Protein AF-A0A2I4E002-F1 (afdb_monomer)

Sequence (145 aa):
MFLMIEFDVILGMDWLASYHASIDSHSRQFAGLKVRLHPPIISAVQVGKLLHDGCQGFLACVVEAPKEELKLEQIPVVSDYQEIFLEDLSGLPPEREVEFAIELVPSTAPILKAPYRMAPSKLVELKEQLQDLLDKDFIRPSVSP

Foldseek 3Di:
DDDDDDDDDDDDPVRCVVQVWDADPVVRAIVNDRDDPDDDDDDPVVVVVCVVVVDDDDDDDDDDDPDDPDDLCNVVVCVVCVVVVDPDDQADDPDDPDDDDDDDDPPDDDDDDDDDDDDPVVVVVVVVVVVVCVVRVVDDDDDDD

Secondary structure (DSSP, 8-state):
---------PPPHHHHHHTT-EEETTTTEEETS---SSPPP--HHHHHHHHHTT---------PPP-----GGGSHHHHHTTTTS-SS--SSPPPPSS----PPPTTPPPPP-PPPP--HHHHHHHHHHHHHHHHTTS-------

Solvent-accessible surface area (backbone atoms only — not comparable to full-atom values): 10180 Å² total; per-residue (Å²): 136,83,85,78,80,87,77,92,82,87,79,56,69,69,60,33,56,78,68,66,42,40,79,39,79,89,78,74,41,44,52,85,45,89,74,50,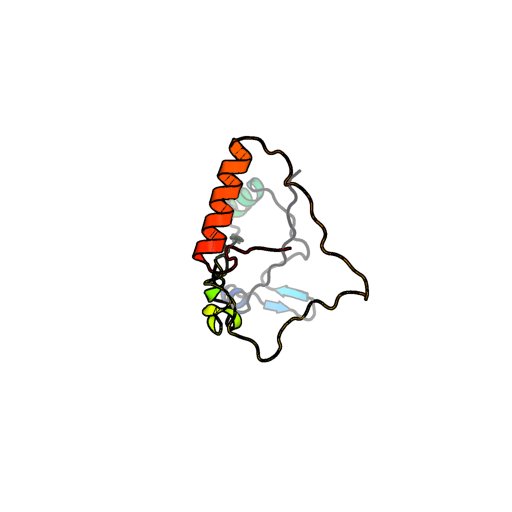98,70,68,80,89,72,54,74,71,56,50,54,50,43,45,73,73,68,48,88,84,85,88,86,81,89,74,86,72,84,79,74,77,79,53,67,71,76,38,69,74,45,54,77,40,50,88,77,70,49,98,64,82,91,44,68,76,77,92,60,99,69,81,90,76,85,87,72,64,88,90,72,72,77,82,86,75,83,82,80,90,70,57,73,69,57,53,53,54,52,48,54,53,52,46,54,36,43,77,33,62,72,49,74,94,79,90,81,118

pLDDT: mean 80.15, std 13.7, range [37.88, 97.81]

InterPro domains:
  IPR032567 RTL1-related [PTHR15503] (3-145)
  IPR043502 DNA/RNA polymerase superfamily [SSF56672] (77-145)

Organism: Juglans regia (NCBI:txid51240)

Mean predicted aligned error: 16.77 Å

Radius of gyration: 35.79 Å; Cα contacts (8 Å, |Δi|>4): 46; chains: 1; bounding box: 78×49×88 Å

Nearest PDB structures (foldseek):
  8ia0-assembly1_CC  TM=1.771E-01  e=5.995E+00  Thermochaetoides thermophila DSM 1495
  7r7a-assembly1_7  TM=1.783E-01  e=7.858E+00  Saccharomyces cerevisiae BY4741

Structure (mmCIF, N/CA/C/O backbone):
data_AF-A0A2I4E002-F1
#
_entry.id   AF-A0A2I4E002-F1
#
loop_
_atom_site.group_PDB
_atom_site.id
_atom_site.type_symbol
_atom_site.label_atom_id
_atom_site.label_alt_id
_atom_site.label_comp_id
_atom_site.label_asym_id
_atom_site.label_entity_id
_atom_site.label_seq_id
_atom_site.pdbx_PDB_ins_code
_atom_site.Cartn_x
_atom_site.Cartn_y
_atom_site.Cartn_z
_atom_site.occupancy
_atom_site.B_iso_or_equiv
_atom_site.auth_seq_id
_atom_site.auth_comp_id
_atom_site.auth_asym_id
_atom_site.auth_atom_id
_atom_site.pdbx_PDB_model_num
ATOM 1 N N . MET A 1 1 ? -19.223 30.759 25.434 1.00 37.88 1 MET A N 1
ATOM 2 C CA . MET A 1 1 ? -20.526 30.150 25.102 1.00 37.88 1 MET A CA 1
ATOM 3 C C . MET A 1 1 ? -20.277 28.658 24.972 1.00 37.88 1 MET A C 1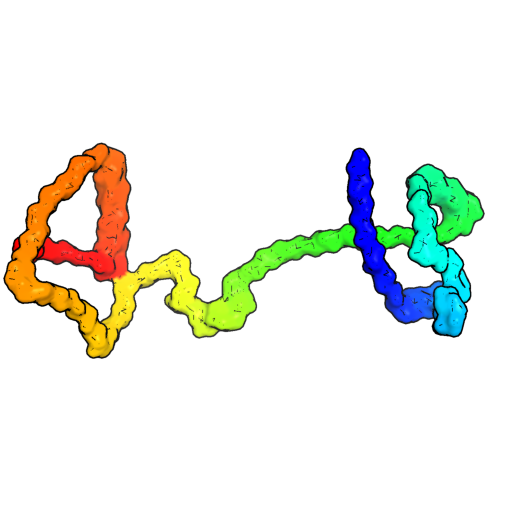
ATOM 5 O O . MET A 1 1 ? -19.635 28.260 24.013 1.00 37.88 1 MET A O 1
ATOM 9 N N . PHE A 1 2 ? -20.611 27.867 25.993 1.00 42.09 2 PHE A N 1
ATOM 10 C CA . PHE A 1 2 ? -20.393 26.418 25.959 1.00 42.09 2 PHE A CA 1
ATOM 11 C C . PHE A 1 2 ? -21.538 25.784 25.160 1.00 42.09 2 PHE A C 1
ATOM 13 O O . PHE A 1 2 ? -22.697 25.984 25.516 1.00 42.09 2 PHE A O 1
ATOM 20 N N . LEU A 1 3 ? -21.228 25.082 24.066 1.00 44.81 3 LEU A N 1
ATOM 21 C CA . LEU A 1 3 ? -22.197 24.227 23.377 1.00 44.81 3 LEU A CA 1
ATOM 22 C C . LEU A 1 3 ? -22.481 23.033 24.301 1.00 44.81 3 LEU A C 1
ATOM 24 O O . LEU A 1 3 ? -21.620 22.172 24.465 1.00 44.81 3 LEU A O 1
ATOM 28 N N . MET A 1 4 ? -23.651 22.993 24.938 1.00 54.94 4 MET A N 1
ATOM 29 C CA . MET A 1 4 ? -24.144 21.754 25.542 1.00 54.94 4 MET A CA 1
ATOM 30 C C . MET A 1 4 ? -24.716 20.901 24.415 1.00 54.94 4 MET A C 1
ATOM 32 O O . MET A 1 4 ? -25.666 21.310 23.752 1.00 54.94 4 MET A O 1
ATOM 36 N N . ILE A 1 5 ? -24.095 19.751 24.178 1.00 58.94 5 ILE A N 1
ATOM 37 C CA . ILE A 1 5 ? -24.607 18.725 23.273 1.00 58.94 5 ILE A CA 1
ATOM 38 C C . ILE A 1 5 ? -25.867 18.143 23.927 1.00 58.94 5 ILE A C 1
ATOM 40 O O . ILE A 1 5 ? -25.860 17.829 25.118 1.00 58.94 5 ILE A O 1
ATOM 44 N N . GLU A 1 6 ? -26.962 18.079 23.174 1.00 57.16 6 GLU A N 1
ATOM 45 C CA . GLU A 1 6 ? -28.203 17.434 23.600 1.00 57.16 6 GLU A CA 1
ATOM 46 C C . GLU A 1 6 ? -28.009 15.914 23.506 1.00 57.16 6 GLU A C 1
ATOM 48 O O . GLU A 1 6 ? -27.515 15.412 22.497 1.00 57.16 6 GLU A O 1
ATOM 53 N N . PHE A 1 7 ? -28.330 15.193 24.580 1.00 61.25 7 PHE A N 1
ATOM 54 C CA . PHE A 1 7 ? -28.200 13.740 24.645 1.00 61.25 7 PHE A CA 1
ATOM 55 C C . PHE A 1 7 ? -29.555 13.126 24.974 1.00 61.25 7 PHE A C 1
ATOM 57 O O . PHE A 1 7 ? -30.187 13.511 25.960 1.00 61.25 7 PHE A O 1
ATOM 64 N N . ASP A 1 8 ? -29.953 12.125 24.195 1.00 63.91 8 ASP A N 1
ATOM 65 C CA . ASP A 1 8 ? -31.081 11.264 24.525 1.00 63.91 8 ASP A CA 1
ATOM 66 C C . ASP A 1 8 ? -30.618 10.162 25.483 1.00 63.91 8 ASP A C 1
ATOM 68 O O . ASP A 1 8 ? -29.654 9.441 25.215 1.00 63.91 8 ASP A O 1
ATOM 72 N N . VAL A 1 9 ? -31.305 10.020 26.617 1.00 68.06 9 VAL A N 1
ATOM 73 C CA . VAL A 1 9 ? -31.012 8.986 27.618 1.00 68.06 9 VAL A CA 1
ATOM 74 C C . VAL A 1 9 ? -32.136 7.958 27.612 1.00 68.06 9 VAL A C 1
ATOM 76 O O . VAL A 1 9 ? -33.291 8.288 27.877 1.00 68.06 9 VAL A O 1
ATOM 79 N N . ILE A 1 10 ? -31.792 6.696 27.348 1.00 74.12 10 ILE A N 1
ATOM 80 C CA . ILE A 1 10 ? -32.718 5.565 27.457 1.00 74.12 10 ILE A CA 1
ATOM 81 C C . ILE A 1 10 ? -32.498 4.903 28.816 1.00 74.12 10 ILE A C 1
ATOM 83 O O . ILE A 1 10 ? -31.416 4.395 29.102 1.00 74.12 10 ILE A O 1
ATOM 87 N N . LEU A 1 11 ? -33.531 4.908 29.657 1.00 75.38 11 LEU A N 1
ATOM 88 C CA . LEU A 1 11 ? -33.515 4.246 30.960 1.00 75.38 11 LEU A CA 1
ATOM 89 C C . LEU A 1 11 ? -34.110 2.839 30.839 1.00 75.38 11 LEU A C 1
ATOM 91 O O . LEU A 1 11 ? -35.190 2.663 30.273 1.00 75.38 11 LEU A O 1
ATOM 95 N N . GLY A 1 12 ? -33.404 1.846 31.381 1.00 76.69 12 GLY A N 1
ATOM 96 C CA . GLY A 1 12 ? -33.858 0.456 31.425 1.00 76.69 12 GLY A CA 1
ATOM 97 C C . GLY A 1 12 ? -35.049 0.242 32.367 1.00 76.69 12 GLY A C 1
ATOM 98 O O . GLY A 1 12 ? -35.277 1.005 33.310 1.00 76.69 12 GLY A O 1
ATOM 99 N N . MET A 1 13 ? -35.831 -0.814 32.117 1.00 77.00 13 MET A N 1
ATOM 100 C CA . MET A 1 13 ? -36.997 -1.161 32.947 1.00 77.00 13 MET A CA 1
ATOM 101 C C . MET A 1 13 ? -36.617 -1.621 34.360 1.00 77.00 13 MET A C 1
ATOM 103 O O . MET A 1 13 ? -37.370 -1.402 35.304 1.00 77.00 13 MET A O 1
ATOM 107 N N . ASP A 1 14 ? -35.448 -2.232 34.504 1.00 79.88 14 ASP A N 1
ATOM 108 C CA . ASP A 1 14 ? -34.816 -2.620 35.765 1.00 79.88 14 ASP A CA 1
ATOM 109 C C . ASP A 1 14 ? -34.501 -1.405 36.654 1.00 79.88 14 ASP A C 1
ATOM 111 O O . ASP A 1 14 ? -34.787 -1.417 37.857 1.00 79.88 14 ASP A O 1
ATOM 115 N N . TRP A 1 15 ? -33.994 -0.324 36.052 1.00 80.50 15 TRP A N 1
ATOM 116 C CA . TRP A 1 15 ? -33.773 0.943 36.745 1.00 80.50 15 TRP A CA 1
ATOM 117 C C . TRP A 1 15 ? -35.102 1.547 37.210 1.00 80.50 15 TRP A C 1
ATOM 119 O O . TRP A 1 15 ? -35.257 1.871 38.385 1.00 80.50 15 TRP A O 1
ATOM 129 N N . LEU A 1 16 ? -36.103 1.618 36.327 1.00 77.38 16 LEU A N 1
ATOM 130 C CA . LEU A 1 16 ? -37.432 2.135 36.679 1.00 77.38 16 LEU A CA 1
ATOM 131 C C . LEU A 1 16 ? -38.087 1.330 37.814 1.00 77.38 16 LEU A C 1
ATOM 133 O O . LEU A 1 16 ? -38.634 1.920 38.747 1.00 77.38 16 LEU A O 1
ATOM 137 N N . ALA A 1 17 ? -37.986 -0.001 37.774 1.00 75.44 17 ALA A N 1
ATOM 138 C CA . ALA A 1 17 ? -38.527 -0.881 38.806 1.00 75.44 17 ALA A CA 1
ATOM 139 C C . ALA A 1 17 ? -37.857 -0.666 40.174 1.00 75.44 17 ALA A C 1
ATOM 141 O O . ALA A 1 17 ? -38.550 -0.614 41.191 1.00 75.44 17 ALA A O 1
ATOM 142 N N . SER A 1 18 ? -36.533 -0.477 40.194 1.00 78.56 18 SER A N 1
ATOM 143 C CA . SER A 1 18 ? -35.751 -0.249 41.422 1.00 78.56 18 SER A CA 1
ATOM 144 C C . SER A 1 18 ? -36.138 1.040 42.154 1.00 78.56 18 SER A C 1
ATOM 146 O O . SER A 1 18 ? -35.980 1.131 43.369 1.00 78.56 18 SER A O 1
ATOM 148 N N . TYR A 1 19 ? -36.682 2.019 41.425 1.00 72.19 19 TYR A N 1
ATOM 149 C CA . TYR A 1 19 ? -37.136 3.300 41.970 1.00 72.19 19 TYR A CA 1
ATOM 150 C C . TYR A 1 19 ? -38.663 3.444 41.989 1.00 72.19 19 TYR A C 1
ATOM 152 O O . TYR A 1 19 ? -39.173 4.553 42.150 1.00 72.19 19 TYR A O 1
ATOM 160 N N . HIS A 1 20 ? -39.401 2.336 41.838 1.00 69.25 20 HIS A N 1
ATOM 161 C CA . HIS A 1 20 ? -40.868 2.310 41.811 1.00 69.25 20 HIS A CA 1
ATOM 162 C C . HIS A 1 20 ? -41.489 3.300 40.806 1.00 69.25 20 HIS A C 1
ATOM 164 O O . HIS A 1 20 ? -42.600 3.797 41.006 1.00 69.25 20 HIS A O 1
ATOM 170 N N . ALA A 1 21 ? -40.774 3.594 39.719 1.00 71.75 21 ALA A N 1
ATOM 171 C CA . ALA A 1 21 ? -41.261 4.452 38.654 1.00 71.75 21 ALA A CA 1
ATOM 172 C C . ALA A 1 21 ? -42.219 3.656 37.757 1.00 71.75 21 ALA A C 1
ATOM 174 O O . ALA A 1 21 ? -41.915 2.542 37.331 1.00 71.75 21 ALA A O 1
ATOM 175 N N . SER A 1 22 ? -43.380 4.233 37.451 1.00 65.81 22 SER A N 1
ATOM 176 C CA . SER A 1 22 ? -44.387 3.616 36.580 1.00 65.81 22 SER A CA 1
ATOM 177 C C . SER A 1 22 ? -44.643 4.480 35.348 1.00 65.81 22 SER A C 1
ATOM 179 O O . SER A 1 22 ? -44.611 5.706 35.423 1.00 65.81 22 SER A O 1
ATOM 181 N N . ILE A 1 23 ? -44.859 3.843 34.197 1.00 70.81 23 ILE A N 1
ATOM 182 C CA . ILE A 1 23 ? -45.111 4.528 32.925 1.00 70.81 23 ILE A CA 1
ATOM 183 C C . ILE A 1 23 ? -46.612 4.484 32.648 1.00 70.81 23 ILE A C 1
ATOM 185 O O . ILE A 1 23 ? -47.166 3.409 32.419 1.00 70.81 23 ILE A O 1
ATOM 189 N N . ASP A 1 24 ? -47.267 5.642 32.629 1.00 71.62 24 ASP A N 1
ATOM 190 C CA . ASP A 1 24 ? -48.619 5.772 32.096 1.00 71.62 24 ASP A CA 1
ATOM 191 C C . ASP A 1 24 ? -48.545 6.068 30.592 1.00 71.62 24 ASP A C 1
ATOM 193 O O . ASP A 1 24 ? -48.265 7.186 30.145 1.00 71.62 24 ASP A O 1
ATOM 197 N N . SER A 1 25 ? -48.798 5.027 29.800 1.00 62.22 25 SER A N 1
ATOM 198 C CA . SER A 1 25 ? -48.776 5.081 28.336 1.00 62.22 25 SER A CA 1
ATOM 199 C C . SER A 1 25 ? -49.897 5.940 27.743 1.00 62.22 25 SER A C 1
ATOM 201 O O . SER A 1 25 ? -49.731 6.474 26.644 1.00 62.22 25 SER A O 1
ATOM 203 N N . HIS A 1 26 ? -51.009 6.119 28.463 1.00 69.38 26 HIS A N 1
ATOM 204 C CA . HIS A 1 26 ? -52.162 6.871 27.976 1.00 69.38 26 HIS A CA 1
ATOM 205 C C . HIS A 1 26 ? -51.939 8.381 28.106 1.00 69.38 26 HIS A C 1
ATOM 207 O O . HIS A 1 26 ? -52.222 9.139 27.179 1.00 69.38 26 HIS A O 1
ATOM 213 N N . SER A 1 27 ? -51.389 8.833 29.236 1.00 62.69 27 SER A N 1
ATOM 214 C CA . SER A 1 27 ? -51.073 10.251 29.453 1.00 62.69 27 SER A CA 1
ATOM 215 C C . SER A 1 27 ? -49.661 10.651 29.002 1.00 62.69 27 SER A C 1
ATOM 217 O O . SER A 1 27 ? -49.344 11.843 29.008 1.00 62.69 27 SER A O 1
ATOM 219 N N . ARG A 1 28 ? -48.826 9.683 28.584 1.00 61.25 28 ARG A N 1
ATOM 220 C CA . ARG A 1 28 ? -47.378 9.844 28.336 1.00 61.25 28 ARG A CA 1
ATOM 221 C C . ARG A 1 28 ? -46.648 10.445 29.544 1.00 61.25 28 ARG A C 1
ATOM 223 O O . ARG A 1 28 ? -45.741 11.262 29.385 1.00 61.25 28 ARG A O 1
ATOM 230 N N . GLN A 1 29 ? -47.068 10.074 30.752 1.00 58.03 29 GLN A N 1
ATOM 231 C CA . GLN A 1 29 ? -46.480 10.555 32.002 1.00 58.03 29 GLN A CA 1
ATOM 232 C C . GLN A 1 29 ? -45.839 9.405 32.767 1.00 58.03 29 GLN A C 1
ATOM 234 O O . GLN A 1 29 ? -46.312 8.274 32.745 1.00 58.03 29 GLN A O 1
ATOM 239 N N . PHE A 1 30 ? -44.765 9.710 33.483 1.00 60.28 30 PHE A N 1
ATOM 240 C CA . PHE A 1 30 ? -44.140 8.779 34.409 1.00 60.28 30 PHE A CA 1
ATOM 241 C C . PHE A 1 30 ? -44.673 9.091 35.814 1.00 60.28 30 PHE A C 1
ATOM 243 O O . PHE A 1 30 ? -44.451 10.180 36.346 1.00 60.28 30 PHE A O 1
ATOM 250 N N . ALA A 1 31 ? -45.423 8.175 36.423 1.00 53.00 31 ALA A N 1
ATOM 251 C CA . ALA A 1 31 ? -45.880 8.325 37.799 1.00 53.00 31 ALA A CA 1
ATOM 252 C C . ALA A 1 31 ? -44.749 7.896 38.753 1.00 53.00 31 ALA A C 1
ATOM 254 O O . ALA A 1 31 ? -44.255 6.770 38.686 1.00 53.00 31 ALA A O 1
ATOM 255 N N . GLY A 1 32 ? -44.309 8.840 39.596 1.00 52.12 32 GLY A N 1
ATOM 256 C CA . GLY A 1 32 ? -43.127 8.729 40.468 1.00 52.12 32 GLY A CA 1
ATOM 257 C C . GLY A 1 32 ? -41.950 9.618 40.042 1.00 52.12 32 GLY A C 1
ATOM 258 O O . GLY A 1 32 ? -41.156 10.028 40.882 1.00 52.12 32 GLY A O 1
ATOM 259 N N . LEU A 1 33 ? -41.888 10.021 38.768 1.00 51.84 33 LEU A N 1
ATOM 260 C CA . LEU A 1 33 ? -40.882 10.946 38.244 1.00 51.84 33 LEU A CA 1
ATOM 261 C C . LEU A 1 33 ? -41.586 11.969 37.342 1.00 51.84 33 LEU A C 1
ATOM 263 O O . LEU A 1 33 ? -41.961 11.658 36.217 1.00 51.84 33 LEU A O 1
ATOM 267 N N . LYS A 1 34 ? -41.786 13.209 37.810 1.00 49.81 34 LYS A N 1
ATOM 268 C CA . LYS A 1 34 ? -42.345 14.285 36.969 1.00 49.81 34 LYS A CA 1
ATOM 269 C C . LYS A 1 34 ? -41.285 14.747 35.964 1.00 49.81 34 LYS A C 1
ATOM 271 O O . LYS A 1 34 ? -40.704 15.822 36.114 1.00 49.81 34 LYS A O 1
ATOM 276 N N . VAL A 1 35 ? -41.019 13.929 34.951 1.00 52.16 35 VAL A N 1
ATOM 277 C CA . VAL A 1 35 ? -40.130 14.281 33.845 1.00 52.16 35 VAL A CA 1
ATOM 278 C C . VAL A 1 35 ? -40.877 15.286 32.983 1.00 52.16 35 VAL A C 1
ATOM 280 O O . VAL A 1 35 ? -41.798 14.950 32.242 1.00 52.16 35 VAL A O 1
ATOM 283 N N . ARG A 1 36 ? -40.525 16.563 33.131 1.00 52.34 36 ARG A N 1
ATOM 284 C CA . ARG A 1 36 ? -40.907 17.559 32.132 1.00 52.34 36 ARG A CA 1
ATOM 285 C C . ARG A 1 36 ? -40.182 17.171 30.847 1.00 52.34 36 ARG A C 1
ATOM 287 O O . ARG A 1 36 ? -38.984 16.932 30.900 1.00 52.34 36 ARG A O 1
ATOM 294 N N . LEU A 1 37 ? -40.901 17.148 29.725 1.00 52.94 37 LEU A N 1
ATOM 295 C CA . LEU A 1 37 ? -40.365 16.830 28.391 1.00 52.94 37 LEU A CA 1
ATOM 296 C C . LEU A 1 37 ? -39.126 17.674 28.02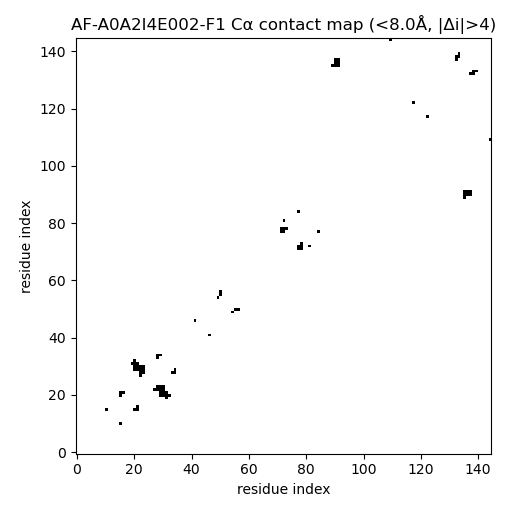2 1.00 52.94 37 LEU A C 1
ATOM 298 O O . LEU A 1 37 ? -38.320 17.245 27.214 1.00 52.94 37 LEU A O 1
ATOM 302 N N . HIS A 1 38 ? -38.940 18.820 28.688 1.00 55.75 38 HIS A N 1
ATOM 303 C CA . HIS A 1 38 ? -37.669 19.529 28.794 1.00 55.75 38 HIS A CA 1
ATOM 304 C C . HIS A 1 38 ? -37.399 19.850 30.274 1.00 55.75 38 HIS A C 1
ATOM 306 O O . HIS A 1 38 ? -38.035 20.762 30.825 1.00 55.75 38 HIS A O 1
ATOM 312 N N . PRO A 1 39 ? -36.529 19.101 30.974 1.00 63.28 39 PRO A N 1
ATOM 313 C CA . PRO A 1 39 ? -36.131 19.483 32.319 1.00 63.28 39 PRO A CA 1
ATOM 314 C C . PRO A 1 39 ? -35.384 20.826 32.244 1.00 63.28 39 PRO A C 1
ATOM 316 O O . PRO A 1 39 ? -34.550 21.016 31.358 1.00 63.28 39 PRO A O 1
ATOM 319 N N . PRO A 1 40 ? -35.686 21.792 33.129 1.00 67.44 40 PRO A N 1
ATOM 320 C CA . PRO A 1 40 ? -34.954 23.048 33.143 1.00 67.44 40 PRO A CA 1
ATOM 321 C C . PRO A 1 40 ? -33.483 22.763 33.452 1.00 67.44 40 PRO A C 1
ATOM 323 O O . PRO A 1 40 ? -33.169 22.122 34.455 1.00 67.44 40 PRO A O 1
ATOM 326 N N . ILE A 1 41 ? -32.587 23.252 32.597 1.00 73.38 41 ILE A N 1
ATOM 327 C CA . ILE A 1 41 ? -31.153 23.228 32.877 1.00 73.38 41 ILE A CA 1
ATOM 328 C C . ILE A 1 41 ? -30.916 24.163 34.064 1.00 73.38 41 ILE A C 1
ATOM 330 O O . ILE A 1 41 ? -31.213 25.357 33.997 1.00 73.38 41 ILE A O 1
ATOM 334 N N . ILE A 1 42 ? -30.410 23.608 35.162 1.00 82.00 42 ILE A N 1
ATOM 335 C CA . ILE A 1 42 ? -30.109 24.341 36.393 1.00 82.00 42 ILE A CA 1
ATOM 336 C C . ILE A 1 42 ? -28.601 24.408 36.621 1.00 82.00 42 ILE A C 1
ATOM 338 O O . ILE A 1 42 ? -27.849 23.535 36.191 1.00 82.00 42 ILE A O 1
ATOM 342 N N . SER A 1 43 ? -28.144 25.458 37.300 1.00 82.75 43 SER A N 1
ATOM 343 C CA . SER A 1 43 ? -26.726 25.617 37.628 1.00 82.75 43 SER A CA 1
ATOM 344 C C . SER A 1 43 ? -26.298 24.686 38.767 1.00 82.75 43 SER A C 1
ATOM 346 O O . SER A 1 43 ? -27.108 24.297 39.609 1.00 82.75 43 SER A O 1
ATOM 348 N N . ALA A 1 44 ? -24.996 24.400 38.866 1.00 84.19 44 ALA A N 1
ATOM 349 C CA . ALA A 1 44 ? -24.436 23.597 39.959 1.00 84.19 44 ALA A CA 1
ATOM 350 C C . ALA A 1 44 ? -24.760 24.170 41.357 1.00 84.19 44 ALA A C 1
ATOM 352 O O . ALA A 1 44 ?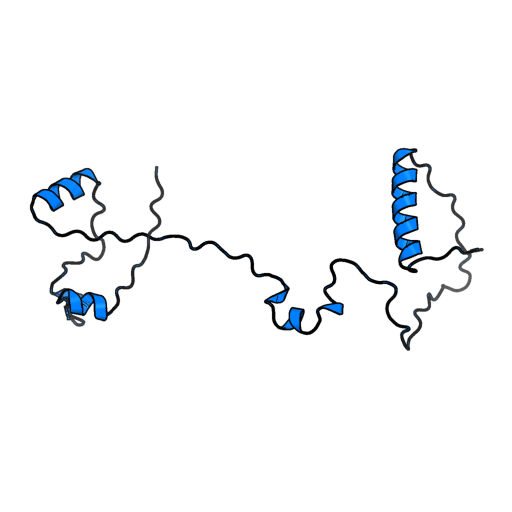 -24.975 23.422 42.307 1.00 84.19 44 ALA A O 1
ATOM 353 N N . VAL A 1 45 ? -24.873 25.499 41.481 1.00 87.44 45 VAL A N 1
ATOM 354 C CA . VAL A 1 45 ? -25.264 26.166 42.736 1.00 87.44 45 VAL A CA 1
ATOM 355 C C . VAL A 1 45 ? -26.716 25.850 43.105 1.00 87.44 45 VAL A C 1
ATOM 357 O O . VAL A 1 45 ? -27.031 25.643 44.276 1.00 87.44 45 VAL A O 1
ATOM 360 N N . GLN A 1 46 ? -27.610 25.805 42.116 1.00 85.19 46 GLN A N 1
ATOM 361 C CA . GLN A 1 46 ? -29.012 25.436 42.325 1.00 85.19 46 GLN A CA 1
ATOM 362 C C . GLN A 1 46 ? -29.152 23.953 42.671 1.00 85.19 46 GLN A C 1
ATOM 364 O O . GLN A 1 46 ? -29.921 23.626 43.571 1.00 85.19 46 GLN A O 1
ATOM 369 N N . VAL A 1 47 ? -28.365 23.079 42.033 1.00 86.88 47 VAL A N 1
ATOM 370 C CA . VAL A 1 47 ? -28.282 21.656 42.404 1.00 86.88 47 VAL A CA 1
ATOM 371 C C . VAL A 1 47 ? -27.878 21.512 43.873 1.00 86.88 47 VAL A C 1
ATOM 373 O O . VAL A 1 47 ? -28.550 20.807 44.618 1.00 86.88 47 VAL A O 1
ATOM 376 N N . GLY A 1 48 ? -26.846 22.238 44.319 1.00 86.44 48 GLY A N 1
ATOM 377 C CA . GLY A 1 48 ? -26.394 22.202 45.713 1.00 86.44 48 GLY A CA 1
ATOM 378 C C . GLY A 1 48 ? -27.480 22.592 46.722 1.00 86.44 48 GLY A C 1
ATOM 379 O O . GLY A 1 48 ? -27.622 21.933 47.749 1.00 86.44 48 GLY A O 1
ATOM 380 N N . LYS A 1 49 ? -28.292 23.612 46.412 1.00 90.56 49 LYS A N 1
ATOM 381 C CA . LYS A 1 49 ? -29.438 24.000 47.253 1.00 90.56 49 LYS A CA 1
ATOM 382 C C . LYS A 1 49 ? -30.502 22.905 47.315 1.00 90.56 49 LYS A C 1
ATOM 384 O O . LYS A 1 49 ? -30.927 22.544 48.402 1.00 90.56 49 LYS A O 1
ATOM 389 N N . LEU A 1 50 ? -30.875 22.331 46.171 1.00 86.75 50 LEU A N 1
ATOM 390 C CA . LEU A 1 50 ? -31.892 21.277 46.113 1.00 86.75 50 LEU A CA 1
ATOM 391 C C . LEU A 1 50 ? -31.474 20.026 46.894 1.00 86.75 50 LEU A C 1
ATOM 393 O O . LEU A 1 50 ? -32.294 19.443 47.599 1.00 86.75 50 LEU A O 1
ATOM 397 N N . LEU A 1 51 ? -30.200 19.637 46.807 1.00 88.50 51 LEU A N 1
ATOM 398 C CA . LEU A 1 51 ? -29.660 18.525 47.592 1.00 88.50 51 LEU A CA 1
ATOM 399 C C . LEU A 1 51 ? -29.697 18.825 49.098 1.00 88.50 51 LEU A C 1
ATOM 401 O O . LEU A 1 51 ? -30.059 17.954 49.886 1.00 88.50 51 LEU A O 1
ATOM 405 N N . HIS A 1 52 ? -29.370 20.057 49.502 1.00 89.62 52 HIS A N 1
ATOM 406 C CA . HIS A 1 52 ? -29.456 20.486 50.901 1.00 89.62 52 HIS A CA 1
ATOM 407 C C . HIS A 1 52 ? -30.905 20.504 51.421 1.00 89.62 52 HIS A C 1
ATOM 409 O O . HIS A 1 52 ? -31.147 20.192 52.585 1.00 89.62 52 HIS A O 1
ATOM 415 N N . ASP A 1 53 ? -31.872 20.795 50.551 1.00 91.00 53 ASP A N 1
ATOM 416 C CA . ASP A 1 53 ? -33.307 20.759 50.859 1.00 91.00 53 ASP A CA 1
ATOM 417 C C . ASP A 1 53 ? -33.881 19.323 50.890 1.00 91.00 53 ASP A C 1
ATOM 419 O O . ASP A 1 53 ? -35.091 19.129 51.004 1.00 91.00 53 ASP A O 1
ATOM 423 N N . GLY A 1 54 ? -33.021 18.300 50.803 1.00 86.56 54 GLY A N 1
ATOM 424 C CA . GLY A 1 54 ? -33.391 16.889 50.913 1.00 86.56 54 GLY A CA 1
ATOM 425 C C . GLY A 1 54 ? -33.799 16.231 49.593 1.00 86.56 54 GLY A C 1
ATOM 426 O O . GLY A 1 54 ? -34.292 15.102 49.608 1.00 86.56 54 GLY A O 1
ATOM 427 N N . CYS A 1 55 ? -33.600 16.892 48.445 1.00 82.00 55 CYS A N 1
ATOM 428 C CA . CYS A 1 55 ? -33.852 16.267 47.146 1.00 82.00 55 CYS A CA 1
ATOM 429 C C . CYS A 1 55 ? -32.783 15.210 46.832 1.00 82.00 55 CYS A C 1
ATOM 431 O O . CYS A 1 55 ? -31.596 15.411 47.081 1.00 82.00 55 CYS A O 1
ATOM 433 N N . GLN A 1 56 ? -33.193 14.102 46.214 1.00 77.25 56 GLN A N 1
ATOM 434 C CA . GLN A 1 56 ? -32.273 13.090 45.691 1.00 77.25 56 GLN A CA 1
ATOM 435 C C . GLN A 1 56 ? -31.839 13.455 44.266 1.00 77.25 56 GLN A C 1
ATOM 437 O O . GLN A 1 56 ? -32.667 13.832 43.436 1.00 77.25 56 GLN A O 1
ATOM 442 N N . GLY A 1 57 ? -30.539 13.350 43.987 1.00 79.44 57 GLY A N 1
ATOM 443 C CA . GLY A 1 57 ? -29.957 13.598 42.668 1.00 79.44 57 GLY A CA 1
ATOM 444 C C . GLY A 1 57 ? -29.185 12.386 42.156 1.00 79.44 57 GLY A C 1
ATOM 445 O O . GLY A 1 57 ? -28.603 11.642 42.942 1.00 79.44 57 GLY A O 1
ATOM 446 N N . PHE A 1 58 ? -29.159 12.216 40.835 1.00 76.44 58 PHE A N 1
ATOM 447 C CA . PHE A 1 58 ? -28.398 11.171 40.150 1.00 76.44 58 PHE A CA 1
ATOM 448 C C . PHE A 1 58 ? -27.398 11.814 39.193 1.00 76.44 58 PHE A C 1
ATOM 450 O O . PHE A 1 58 ? -27.726 12.786 38.512 1.00 76.44 58 PHE A O 1
ATOM 457 N N . LEU A 1 59 ? -26.182 11.270 39.147 1.00 80.44 59 LEU A N 1
ATOM 458 C CA . LEU A 1 59 ? -25.138 11.699 38.224 1.00 80.44 59 LEU A CA 1
ATOM 459 C C . LEU A 1 59 ? -25.003 10.659 37.110 1.00 80.44 59 LEU A C 1
ATOM 461 O O . LEU A 1 59 ? -24.701 9.501 37.386 1.00 80.44 59 LEU A O 1
ATOM 465 N N . ALA A 1 60 ? -25.204 11.086 35.865 1.00 73.88 60 ALA A N 1
ATOM 466 C CA . ALA A 1 60 ? -24.898 10.296 34.681 1.00 73.88 60 ALA A CA 1
ATOM 467 C C . ALA A 1 60 ? -23.651 10.882 34.011 1.00 73.88 60 ALA A C 1
ATOM 469 O O . ALA A 1 60 ? -23.627 12.063 33.665 1.00 73.88 60 ALA A O 1
ATOM 470 N N . CYS A 1 61 ? -22.618 10.060 33.843 1.00 74.12 61 CYS A N 1
ATOM 471 C CA . CYS A 1 61 ? -21.391 10.437 33.151 1.00 74.12 61 CYS A CA 1
ATOM 472 C C . CYS A 1 61 ? -21.288 9.641 31.851 1.00 74.12 61 CYS A C 1
ATOM 474 O O . CYS A 1 61 ? -21.359 8.414 31.876 1.00 74.12 61 CYS A O 1
ATOM 476 N N . VAL A 1 62 ? -21.081 10.333 30.732 1.00 74.88 62 VAL A N 1
ATOM 477 C CA . VAL A 1 62 ? -20.680 9.704 29.470 1.00 74.88 62 VAL A CA 1
ATOM 478 C C . VAL A 1 62 ? -19.158 9.700 29.437 1.00 74.88 62 VAL A C 1
ATOM 480 O O . VAL A 1 62 ? -18.537 10.761 29.469 1.00 74.88 62 VAL A O 1
ATOM 483 N N . VAL A 1 63 ? -18.559 8.514 29.414 1.00 80.06 63 VAL A N 1
ATOM 484 C CA . VAL A 1 63 ? -17.111 8.348 29.259 1.00 80.06 63 VAL A CA 1
ATOM 485 C C . VAL A 1 63 ? -16.873 7.765 27.873 1.00 80.06 63 VAL A C 1
ATOM 487 O O . VAL A 1 63 ? -17.411 6.706 27.556 1.00 80.06 63 V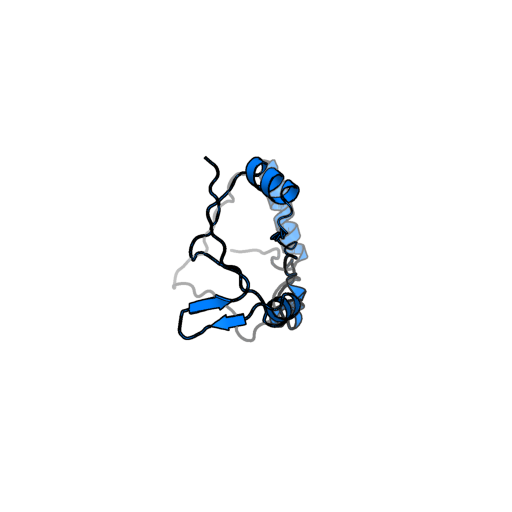AL A O 1
ATOM 490 N N . GLU A 1 64 ? -16.105 8.463 27.035 1.00 72.38 64 GLU A N 1
ATOM 491 C CA . GLU A 1 64 ? -15.662 7.904 25.757 1.00 72.38 64 GLU A CA 1
ATOM 492 C C . GLU A 1 64 ? -14.693 6.758 26.063 1.00 72.38 64 GLU A C 1
ATOM 494 O O . GLU A 1 64 ? -13.666 6.953 26.717 1.00 72.38 64 GLU A O 1
ATOM 499 N N . ALA A 1 65 ? -15.057 5.543 25.654 1.00 79.31 65 ALA A N 1
ATOM 500 C CA . ALA A 1 65 ? -14.167 4.404 25.786 1.00 79.31 65 ALA A CA 1
ATOM 501 C C . ALA A 1 65 ? -12.924 4.636 24.909 1.00 79.31 65 ALA A C 1
ATOM 503 O O . ALA A 1 65 ? -13.056 5.193 23.812 1.00 79.31 65 ALA A O 1
ATOM 504 N N . PRO A 1 66 ? -11.726 4.219 25.354 1.00 76.50 66 PRO A N 1
ATOM 505 C CA . PRO A 1 66 ? -10.550 4.270 24.502 1.00 76.50 66 PRO A CA 1
ATOM 506 C C . PRO A 1 66 ? -10.846 3.479 23.225 1.00 76.50 66 PRO A C 1
ATOM 508 O O . PRO A 1 66 ? -11.216 2.307 23.282 1.00 76.50 66 PRO A O 1
ATOM 511 N N . LYS A 1 67 ? -10.732 4.140 22.070 1.00 66.50 67 LYS A N 1
ATOM 512 C CA . LYS A 1 67 ? -10.808 3.472 20.772 1.00 66.50 67 LYS A CA 1
ATOM 513 C C . LYS A 1 67 ? -9.555 2.616 20.649 1.00 66.50 67 LYS A C 1
ATOM 515 O O . LYS A 1 67 ? -8.473 3.155 20.443 1.00 66.50 67 LYS A O 1
ATOM 520 N N . GLU A 1 68 ? -9.686 1.306 20.823 1.00 69.00 68 GLU A N 1
ATOM 521 C CA . GLU A 1 68 ? -8.667 0.393 20.317 1.00 69.00 68 GLU A CA 1
ATOM 522 C C . GLU A 1 68 ? -8.656 0.551 18.797 1.00 69.00 68 GLU A C 1
ATOM 524 O O . GLU A 1 68 ? -9.659 0.304 18.124 1.00 69.00 68 GLU A O 1
ATOM 529 N N . GLU A 1 69 ? -7.544 1.046 18.258 1.00 68.38 69 GLU A N 1
ATOM 530 C CA . GLU A 1 69 ? -7.294 0.978 16.826 1.00 68.38 69 GLU A CA 1
ATOM 531 C C . GLU A 1 69 ? -7.321 -0.503 16.445 1.00 68.38 69 GLU A C 1
ATOM 533 O O . GLU A 1 69 ? -6.518 -1.298 16.940 1.00 68.38 69 GLU A O 1
ATOM 538 N N . LEU A 1 70 ? -8.309 -0.888 15.633 1.00 71.62 70 LEU A N 1
ATOM 539 C CA . LEU A 1 70 ? -8.443 -2.262 15.173 1.00 71.62 70 LEU A CA 1
ATOM 540 C C . LEU A 1 70 ? -7.173 -2.623 14.412 1.00 71.62 70 LEU A C 1
ATOM 542 O O . LEU A 1 70 ? -6.841 -1.985 13.411 1.00 71.62 70 LEU A O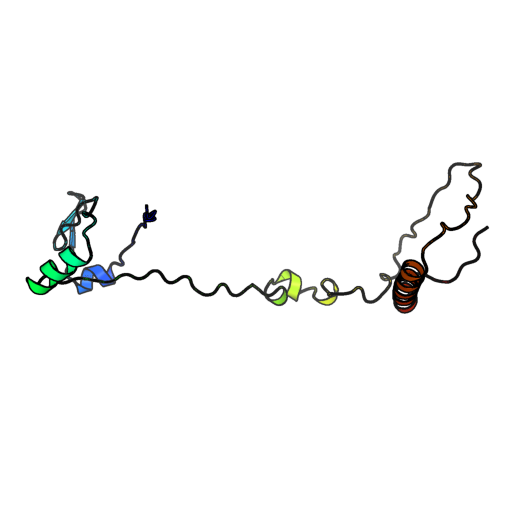 1
ATOM 546 N N . LYS A 1 71 ? -6.461 -3.639 14.893 1.00 77.25 71 LYS A N 1
ATOM 547 C CA . LYS A 1 71 ? -5.285 -4.131 14.181 1.00 77.25 71 LYS A CA 1
ATOM 548 C C . LYS A 1 71 ? -5.738 -4.812 12.895 1.00 77.25 71 LYS A C 1
ATOM 550 O O . LYS A 1 71 ? -6.787 -5.459 12.886 1.00 77.25 71 LYS A O 1
ATOM 555 N N . LEU A 1 72 ? -4.958 -4.699 11.821 1.00 74.06 72 LEU A N 1
ATOM 556 C CA . LEU A 1 72 ? -5.295 -5.323 10.537 1.00 74.06 72 LEU A CA 1
ATOM 557 C C . LEU A 1 72 ? -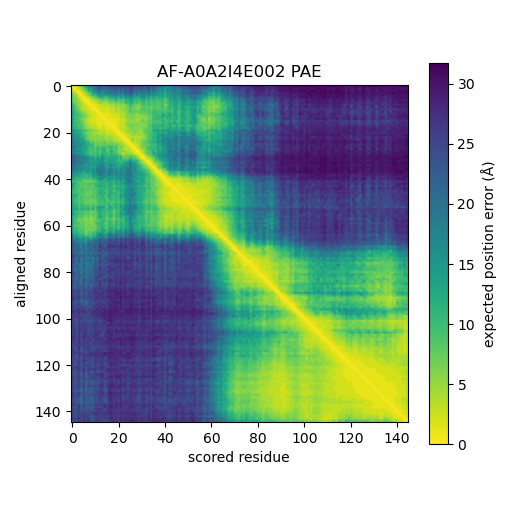5.489 -6.838 10.688 1.00 74.06 72 LEU A C 1
ATOM 559 O O . LEU A 1 72 ? -6.392 -7.403 10.077 1.00 74.06 72 LEU A O 1
ATOM 563 N N . GLU A 1 73 ? -4.747 -7.468 11.599 1.00 75.00 73 GLU A N 1
ATOM 564 C CA . GLU A 1 73 ? -4.886 -8.890 11.948 1.00 75.00 73 GLU A CA 1
ATOM 565 C C . GLU A 1 73 ? -6.268 -9.280 12.512 1.00 75.00 73 GLU A C 1
ATOM 567 O O . GLU A 1 73 ? -6.620 -10.457 12.511 1.00 75.00 73 GLU A O 1
ATOM 572 N N . GLN A 1 74 ? -7.064 -8.323 13.003 1.00 79.94 74 GLN A N 1
ATOM 573 C CA . GLN A 1 74 ? -8.421 -8.570 13.515 1.00 79.94 74 GLN A CA 1
ATOM 574 C C . GLN A 1 74 ? -9.474 -8.606 12.401 1.00 79.94 74 GLN A C 1
ATOM 576 O O . GLN A 1 74 ? -10.623 -8.979 12.652 1.00 79.94 74 GLN A O 1
ATOM 581 N N . ILE A 1 75 ? -9.106 -8.221 11.177 1.00 84.75 75 ILE A N 1
ATOM 582 C CA . ILE A 1 75 ? -9.978 -8.305 10.009 1.00 84.75 75 ILE A CA 1
ATOM 583 C C . ILE A 1 75 ? -9.892 -9.744 9.477 1.00 84.75 75 ILE A C 1
ATOM 585 O O . ILE A 1 75 ? -8.820 -10.138 9.015 1.00 84.75 75 ILE A O 1
ATOM 589 N N . PRO A 1 76 ? -10.991 -10.528 9.478 1.00 85.88 76 PRO A N 1
ATOM 590 C CA . PRO A 1 76 ? -10.951 -11.950 9.117 1.00 85.88 76 PRO A CA 1
ATOM 591 C C . PRO A 1 76 ? -10.290 -12.212 7.759 1.00 85.88 76 PRO A C 1
ATOM 593 O O . PRO A 1 76 ? -9.423 -13.065 7.642 1.00 85.88 76 PRO A O 1
ATOM 596 N N . VAL A 1 77 ? -10.613 -11.384 6.763 1.00 86.75 77 VAL A N 1
ATOM 597 C CA . VAL A 1 77 ? -10.049 -11.488 5.410 1.00 86.75 77 VAL A CA 1
ATOM 598 C C . VAL A 1 77 ? -8.536 -11.247 5.390 1.00 86.75 77 VAL A C 1
ATOM 600 O O . VAL A 1 77 ? -7.832 -11.884 4.622 1.00 86.75 77 VAL A O 1
ATOM 603 N N . VAL A 1 78 ? -8.008 -10.344 6.220 1.00 85.44 78 VAL A N 1
ATOM 604 C CA . VAL A 1 78 ? -6.558 -10.086 6.280 1.00 85.44 78 VAL A CA 1
ATOM 605 C C . VAL A 1 78 ? -5.843 -11.233 6.988 1.00 85.44 78 VAL A C 1
ATOM 607 O O . VAL A 1 78 ? -4.765 -11.640 6.563 1.00 85.44 78 VAL A O 1
ATOM 610 N N . SER A 1 79 ? -6.462 -11.794 8.032 1.00 83.69 79 SER A N 1
ATOM 611 C CA . SER A 1 79 ? -5.940 -12.977 8.720 1.00 83.69 79 SER A CA 1
ATOM 612 C C . SER A 1 79 ? -5.844 -14.201 7.805 1.00 83.69 79 SER A C 1
ATOM 614 O O . SER A 1 79 ? -4.930 -15.001 7.984 1.00 83.69 79 SER A O 1
ATOM 616 N N . ASP A 1 80 ? -6.759 -14.349 6.846 1.00 89.06 80 ASP A N 1
ATOM 617 C CA . ASP A 1 80 ? -6.762 -15.469 5.896 1.00 89.06 80 ASP A CA 1
ATOM 618 C C . ASP A 1 80 ? -5.674 -15.347 4.808 1.00 89.06 80 ASP A C 1
ATOM 620 O O . ASP A 1 80 ? -5.340 -16.348 4.180 1.00 89.06 80 ASP A O 1
ATOM 624 N N . TYR A 1 81 ? -5.119 -14.145 4.593 1.00 86.69 81 TYR A N 1
ATOM 625 C CA . TYR A 1 81 ? -4.164 -13.835 3.516 1.00 86.69 81 TYR A CA 1
ATOM 626 C C . TYR A 1 81 ? -2.980 -12.982 4.000 1.00 86.69 81 TYR A C 1
ATOM 628 O O . TYR A 1 81 ? -2.578 -12.016 3.341 1.00 86.69 81 TYR A O 1
ATOM 636 N N . GLN A 1 82 ? -2.419 -13.301 5.167 1.00 81.81 82 GLN A N 1
ATOM 637 C CA . GLN A 1 82 ? -1.337 -12.510 5.771 1.00 81.81 82 GLN A CA 1
ATOM 638 C C . GLN A 1 82 ? -0.112 -12.378 4.856 1.00 81.81 82 GLN A C 1
ATOM 640 O O . GLN A 1 82 ? 0.557 -11.348 4.872 1.00 81.81 82 GLN A O 1
ATOM 645 N N . GLU A 1 83 ? 0.155 -13.378 4.015 1.00 79.81 83 GLU A N 1
ATOM 646 C CA . GLU A 1 83 ? 1.249 -13.366 3.042 1.00 79.81 83 GLU A CA 1
ATOM 647 C C . GLU A 1 83 ? 1.087 -12.325 1.920 1.00 79.81 83 GLU A C 1
ATOM 649 O O . GLU A 1 83 ? 2.075 -11.954 1.289 1.00 79.81 83 GLU A O 1
ATOM 654 N N . ILE A 1 84 ? -0.136 -11.845 1.670 1.00 81.19 84 ILE A N 1
ATOM 655 C CA . ILE A 1 84 ? -0.434 -10.818 0.657 1.00 81.19 84 ILE A CA 1
ATOM 656 C C . ILE A 1 84 ? -0.375 -9.414 1.276 1.00 81.19 84 ILE A C 1
ATOM 658 O O . ILE A 1 84 ? -0.035 -8.447 0.597 1.00 81.19 84 ILE A O 1
ATOM 662 N N . PHE A 1 85 ? -0.683 -9.304 2.569 1.00 82.12 85 PHE A N 1
ATOM 663 C CA . PHE A 1 85 ? -0.702 -8.050 3.328 1.00 82.12 85 PHE A CA 1
ATOM 664 C C . PHE A 1 85 ? 0.582 -7.842 4.144 1.00 82.12 85 PHE A C 1
ATOM 666 O O . PHE A 1 85 ? 0.536 -7.377 5.281 1.00 82.12 85 PHE A O 1
ATOM 673 N N . LEU A 1 86 ? 1.734 -8.198 3.574 1.00 80.94 86 LEU A N 1
ATOM 674 C CA . LEU A 1 86 ? 3.029 -7.887 4.172 1.00 80.94 86 LEU A CA 1
ATOM 675 C C . LEU A 1 86 ? 3.346 -6.394 4.013 1.00 80.94 86 LEU A C 1
ATOM 677 O O . LEU A 1 86 ? 3.001 -5.779 3.006 1.00 80.94 86 LEU A O 1
ATOM 681 N N . GLU A 1 87 ? 4.046 -5.829 4.998 1.00 81.00 87 GLU A N 1
ATOM 682 C CA . GLU A 1 87 ? 4.478 -4.422 4.985 1.00 81.00 87 GLU A CA 1
ATOM 683 C C . GLU A 1 87 ? 5.433 -4.116 3.815 1.00 81.00 87 GLU A C 1
ATOM 685 O O . GLU A 1 87 ? 5.495 -2.987 3.333 1.00 81.00 87 GLU A O 1
ATOM 690 N N . ASP A 1 88 ? 6.172 -5.130 3.351 1.00 79.38 88 ASP A N 1
ATOM 691 C CA . ASP A 1 88 ? 7.102 -5.031 2.229 1.00 79.38 88 ASP A CA 1
ATOM 692 C C . ASP A 1 88 ? 6.969 -6.244 1.295 1.00 79.38 88 ASP A C 1
ATOM 694 O O . ASP A 1 88 ? 6.636 -7.356 1.721 1.00 79.38 88 ASP A O 1
ATOM 698 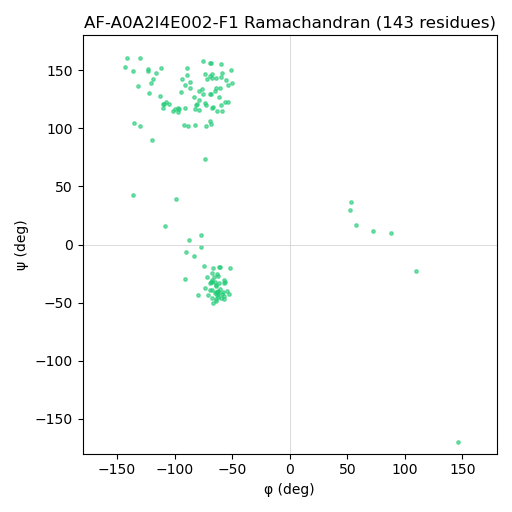N N . LEU A 1 89 ? 7.229 -6.028 0.005 1.00 79.56 89 LEU A N 1
ATOM 699 C CA . LEU A 1 89 ? 7.135 -7.073 -1.014 1.00 79.56 89 LEU A CA 1
ATOM 700 C C . LEU A 1 89 ? 8.382 -7.963 -0.959 1.00 79.56 89 LEU A C 1
ATOM 702 O O . LEU A 1 89 ? 9.505 -7.484 -1.103 1.00 79.56 89 LEU A O 1
ATOM 706 N N . SER A 1 90 ? 8.181 -9.272 -0.798 1.00 73.81 90 SER A N 1
ATOM 707 C CA . SER A 1 90 ? 9.257 -10.257 -0.615 1.00 73.81 90 SER A CA 1
ATOM 708 C C . SER A 1 90 ? 10.015 -10.636 -1.895 1.00 73.81 90 SER A C 1
ATOM 710 O O . SER A 1 90 ? 10.960 -11.419 -1.826 1.00 73.81 90 SER A O 1
ATOM 712 N N . GLY A 1 91 ? 9.622 -10.094 -3.050 1.00 80.00 91 GLY A N 1
ATOM 713 C CA . GLY A 1 91 ? 10.270 -10.327 -4.339 1.00 80.00 91 GLY A CA 1
ATOM 714 C C . GLY A 1 91 ? 9.281 -10.327 -5.500 1.00 80.00 91 GLY A C 1
ATOM 715 O O . GLY A 1 91 ? 8.116 -9.941 -5.352 1.00 80.00 91 GLY A O 1
ATOM 716 N N . LEU A 1 92 ? 9.753 -10.732 -6.682 1.00 82.75 92 LEU A N 1
ATOM 717 C CA . LEU A 1 92 ? 8.908 -10.840 -7.872 1.00 82.75 92 LEU A CA 1
ATOM 718 C C . LEU A 1 92 ? 7.747 -11.824 -7.646 1.00 82.75 92 LEU A C 1
ATOM 720 O O . LEU A 1 92 ? 7.925 -12.856 -6.995 1.00 82.75 92 LEU A O 1
ATOM 724 N N . PRO A 1 93 ? 6.556 -11.542 -8.209 1.00 79.31 93 PRO A N 1
ATOM 725 C CA . PRO A 1 93 ? 5.470 -12.506 -8.178 1.00 79.31 93 PRO A CA 1
ATOM 726 C C . PRO A 1 93 ? 5.892 -13.805 -8.889 1.00 79.31 93 PRO A C 1
ATOM 728 O O . PRO A 1 93 ? 6.742 -13.758 -9.784 1.00 79.31 93 PRO A O 1
ATOM 731 N N . PRO A 1 94 ? 5.269 -14.947 -8.545 1.00 83.25 94 PRO A N 1
ATOM 732 C CA . PRO A 1 94 ? 5.500 -16.209 -9.236 1.00 83.25 94 PRO A CA 1
ATOM 733 C C . PRO A 1 94 ? 5.353 -16.062 -10.751 1.00 83.25 94 PRO A C 1
ATOM 735 O O . PRO A 1 94 ? 4.561 -15.241 -11.231 1.00 83.25 94 PRO A O 1
ATOM 738 N N . GLU A 1 95 ? 6.093 -16.887 -11.491 1.00 82.06 95 GLU A N 1
ATOM 739 C CA . GLU A 1 95 ? 5.997 -16.950 -12.946 1.00 82.06 95 GLU A CA 1
ATOM 740 C C . GLU A 1 95 ? 4.535 -17.174 -13.354 1.00 82.06 95 GLU A C 1
ATOM 742 O O . GLU A 1 95 ? 3.864 -18.098 -12.889 1.00 82.06 95 GLU A O 1
ATOM 747 N N . ARG A 1 96 ? 4.010 -16.255 -14.166 1.00 83.75 96 ARG A N 1
ATOM 748 C CA . ARG A 1 96 ? 2.632 -16.308 -14.655 1.00 83.75 96 ARG A CA 1
ATOM 749 C C . ARG A 1 96 ? 2.615 -17.101 -15.955 1.00 83.75 96 ARG A C 1
ATOM 751 O O . ARG A 1 96 ? 3.517 -16.957 -16.767 1.00 83.75 96 ARG A O 1
ATOM 758 N N . GLU A 1 97 ? 1.537 -17.844 -16.199 1.00 85.00 97 GLU A N 1
ATOM 759 C CA . GLU A 1 97 ? 1.327 -18.562 -17.470 1.00 85.00 97 GLU A CA 1
ATOM 760 C C . GLU A 1 97 ? 1.258 -17.626 -18.691 1.00 85.00 97 GLU A C 1
ATOM 762 O O . GLU A 1 97 ? 1.433 -18.063 -19.825 1.00 85.00 97 GLU A O 1
ATOM 767 N N . VAL A 1 98 ? 0.991 -16.334 -18.465 1.00 83.62 98 VAL A N 1
ATOM 768 C CA . VAL A 1 98 ? 0.931 -15.304 -19.504 1.00 83.62 98 VAL A CA 1
ATOM 769 C C . VAL A 1 98 ? 2.120 -14.361 -19.357 1.00 83.62 98 VAL A C 1
ATOM 771 O O . VAL A 1 98 ? 2.236 -13.638 -18.363 1.00 83.62 98 VAL A O 1
ATOM 774 N N . GLU A 1 99 ? 2.969 -14.331 -20.380 1.00 83.25 99 GLU A N 1
ATOM 775 C CA . GLU A 1 99 ? 4.041 -13.350 -20.512 1.00 83.25 99 GLU A CA 1
ATOM 776 C C . GLU A 1 99 ? 3.476 -11.990 -20.947 1.00 83.25 99 GLU A C 1
ATOM 778 O O . GLU A 1 99 ? 2.679 -11.885 -21.882 1.00 83.25 99 GLU A O 1
ATOM 783 N N . PHE A 1 100 ? 3.911 -10.918 -20.284 1.00 82.50 100 PHE A N 1
ATOM 784 C CA . PHE A 1 100 ? 3.594 -9.556 -20.706 1.00 82.50 100 PHE A CA 1
ATOM 785 C C . PHE A 1 100 ? 4.566 -9.135 -21.810 1.00 82.50 100 PHE A C 1
ATOM 787 O O . PHE A 1 100 ? 5.713 -8.785 -21.534 1.00 82.50 100 PHE A O 1
ATOM 794 N N . ALA A 1 101 ? 4.107 -9.150 -23.061 1.00 89.31 101 ALA A N 1
ATOM 795 C CA . ALA A 1 101 ? 4.868 -8.636 -24.194 1.00 89.31 101 ALA A CA 1
ATOM 796 C C . ALA A 1 101 ? 4.557 -7.150 -24.443 1.00 89.31 101 ALA A C 1
ATOM 798 O O . ALA A 1 101 ? 3.400 -6.729 -24.422 1.00 89.31 101 ALA A O 1
ATOM 799 N N . ILE A 1 102 ? 5.595 -6.352 -24.709 1.00 90.81 102 ILE A N 1
ATOM 800 C CA . ILE A 1 102 ? 5.441 -4.971 -25.183 1.00 90.81 102 ILE A CA 1
ATOM 801 C C . ILE A 1 102 ? 5.446 -5.002 -26.711 1.00 90.81 102 ILE A C 1
ATOM 803 O O . ILE A 1 102 ? 6.500 -5.128 -27.336 1.00 90.81 102 ILE A O 1
ATOM 807 N N . GLU A 1 103 ? 4.266 -4.889 -27.317 1.00 93.62 103 GLU A N 1
ATOM 808 C CA . GLU A 1 103 ? 4.134 -4.791 -28.770 1.00 93.62 103 GLU A CA 1
ATOM 809 C C . GLU A 1 103 ? 4.567 -3.402 -29.253 1.00 93.62 103 GLU A C 1
ATOM 811 O O . GLU A 1 103 ? 4.032 -2.374 -28.833 1.00 93.62 103 GLU A O 1
ATOM 816 N N . LEU A 1 104 ? 5.555 -3.364 -30.148 1.00 92.44 104 LEU A N 1
ATOM 817 C CA . LEU A 1 104 ? 6.021 -2.126 -30.765 1.00 92.44 104 LEU A CA 1
ATOM 818 C C . LEU A 1 104 ? 5.304 -1.893 -32.092 1.00 92.44 104 LEU A C 1
ATOM 820 O O . LEU A 1 104 ? 5.113 -2.814 -32.887 1.00 92.44 104 LEU A O 1
ATOM 824 N N . VAL A 1 105 ? 4.983 -0.631 -32.378 1.00 94.94 105 VAL A N 1
ATOM 825 C CA . VAL A 1 105 ? 4.535 -0.238 -33.717 1.00 94.94 105 VAL A CA 1
ATOM 826 C C . VAL A 1 105 ? 5.662 -0.550 -34.715 1.00 94.94 105 VAL A C 1
ATOM 828 O O . VAL A 1 105 ? 6.823 -0.223 -34.427 1.00 94.94 105 VAL A O 1
ATOM 831 N N . PRO A 1 106 ? 5.366 -1.151 -35.884 1.00 94.19 106 PRO A N 1
ATOM 832 C CA . PRO A 1 106 ? 6.376 -1.424 -36.901 1.00 94.19 106 PRO A CA 1
ATOM 833 C C . PRO A 1 106 ? 7.220 -0.181 -37.214 1.00 94.19 106 PRO A C 1
ATOM 835 O O . PRO A 1 106 ? 6.692 0.925 -37.312 1.00 94.19 106 PRO A O 1
ATOM 838 N N . SER A 1 107 ? 8.532 -0.374 -37.373 1.00 92.06 107 SER A N 1
ATOM 839 C CA . SER A 1 107 ? 9.532 0.689 -37.600 1.00 92.06 107 SER A CA 1
ATOM 840 C C . SER A 1 107 ? 9.863 1.581 -36.392 1.00 92.06 107 SER A C 1
ATOM 842 O O . SER A 1 107 ? 10.558 2.585 -36.554 1.00 92.06 107 SER A O 1
ATOM 844 N N . THR A 1 108 ? 9.433 1.223 -35.179 1.00 91.31 108 THR A N 1
ATOM 845 C CA . THR A 1 108 ? 9.895 1.894 -33.951 1.00 91.31 108 THR A CA 1
ATOM 846 C C . THR A 1 108 ? 11.338 1.496 -33.638 1.00 91.31 108 THR A C 1
ATOM 848 O O . THR A 1 108 ? 11.631 0.321 -33.431 1.00 91.31 108 THR A O 1
ATOM 851 N N . ALA A 1 109 ? 12.241 2.476 -33.589 1.00 90.69 109 ALA A N 1
ATOM 852 C CA . ALA A 1 109 ? 13.624 2.283 -33.157 1.00 90.69 109 ALA A CA 1
ATOM 853 C C . ALA A 1 109 ? 13.770 2.478 -31.632 1.00 90.69 109 ALA A C 1
ATOM 855 O O . ALA A 1 109 ? 13.015 3.266 -31.051 1.00 90.69 109 ALA A O 1
ATOM 856 N N . PRO A 1 110 ? 14.749 1.820 -30.979 1.00 91.06 110 PRO A N 1
ATOM 857 C CA . PRO A 1 110 ? 15.084 2.081 -29.582 1.00 91.06 110 PRO A CA 1
ATOM 858 C C . PRO A 1 110 ? 15.416 3.556 -29.336 1.00 91.06 110 PRO A C 1
ATOM 860 O O . PRO A 1 110 ? 16.052 4.222 -30.156 1.00 91.06 110 PRO A O 1
ATOM 863 N N . ILE A 1 111 ? 14.981 4.074 -28.188 1.00 91.19 111 ILE A N 1
ATOM 864 C CA . ILE A 1 111 ? 15.260 5.452 -27.787 1.00 91.19 111 ILE A CA 1
ATOM 865 C C . ILE A 1 111 ? 16.482 5.459 -26.877 1.00 91.19 111 ILE A C 1
ATOM 867 O O . ILE A 1 111 ? 16.430 4.975 -25.749 1.00 91.19 111 ILE A O 1
ATOM 871 N N . LEU A 1 112 ? 17.547 6.110 -27.337 1.00 93.25 112 LEU A N 1
ATOM 872 C CA . LEU A 1 112 ? 18.754 6.339 -26.553 1.00 93.25 112 LEU A CA 1
ATOM 873 C C . LEU A 1 112 ? 18.748 7.759 -25.986 1.00 93.25 112 LEU A C 1
ATOM 875 O O . LEU A 1 112 ? 18.774 8.745 -26.726 1.00 93.25 112 LEU A O 1
ATOM 879 N N . LYS A 1 113 ? 18.709 7.874 -24.657 1.00 93.44 113 LYS A N 1
ATOM 880 C CA . LYS A 1 113 ? 18.784 9.153 -23.939 1.00 93.44 113 LYS A CA 1
ATOM 881 C C . LYS A 1 113 ? 19.803 9.065 -22.814 1.00 93.44 113 LYS A C 1
ATOM 883 O O . LYS A 1 113 ? 19.830 8.095 -22.065 1.00 93.44 113 LYS A O 1
ATOM 888 N N . ALA A 1 114 ? 20.620 10.107 -22.684 1.00 94.12 114 ALA A N 1
ATOM 889 C CA . ALA A 1 114 ? 21.548 10.221 -21.568 1.00 94.12 114 ALA A CA 1
ATOM 890 C C . ALA A 1 114 ? 20.780 10.425 -20.244 1.00 94.12 114 ALA A C 1
ATOM 892 O O . ALA A 1 114 ? 19.781 11.153 -20.237 1.00 94.12 114 ALA A O 1
ATOM 893 N N . PRO A 1 115 ? 21.249 9.848 -19.121 1.00 92.88 115 PRO A N 1
ATOM 894 C CA . PRO A 1 115 ? 20.681 10.120 -17.805 1.00 92.88 115 PRO A CA 1
ATOM 895 C C . PRO A 1 115 ? 20.757 11.606 -17.434 1.00 92.88 115 PRO A C 1
ATOM 897 O O . PRO A 1 115 ? 21.708 12.310 -17.786 1.00 92.88 115 PRO A O 1
ATOM 900 N N . TYR A 1 116 ? 19.770 12.089 -16.679 1.00 94.69 116 TYR A N 1
ATOM 901 C CA . TYR A 1 116 ? 19.770 13.462 -16.177 1.00 94.69 116 TYR A CA 1
ATOM 902 C C . TYR A 1 116 ? 20.875 13.688 -15.140 1.00 94.69 116 TYR A C 1
ATOM 904 O O . TYR A 1 116 ? 21.204 12.811 -14.342 1.00 94.69 116 TYR A O 1
ATOM 912 N N . ARG A 1 117 ? 21.423 14.910 -15.114 1.00 95.69 117 ARG A N 1
ATOM 913 C CA . ARG A 1 117 ? 22.375 15.319 -14.076 1.00 95.69 117 ARG A CA 1
ATOM 914 C C . ARG A 1 117 ? 21.656 15.452 -12.735 1.00 95.69 117 ARG A C 1
ATOM 916 O O . ARG A 1 117 ? 20.647 16.145 -12.636 1.00 95.69 117 ARG A O 1
ATOM 923 N N . MET A 1 118 ? 22.217 14.828 -11.706 1.00 96.69 118 MET A N 1
ATOM 924 C CA . MET A 1 118 ? 21.705 14.852 -10.338 1.00 96.69 118 MET A CA 1
ATOM 925 C C . MET A 1 118 ? 22.777 15.374 -9.380 1.00 96.69 118 MET A C 1
ATOM 927 O O . MET A 1 118 ? 23.973 15.230 -9.630 1.00 96.69 118 MET A O 1
ATOM 931 N N . ALA A 1 119 ? 22.346 16.011 -8.291 1.00 97.81 119 ALA A N 1
ATOM 932 C CA . ALA A 1 119 ? 23.246 16.422 -7.218 1.00 97.81 119 ALA A CA 1
ATOM 933 C C . ALA A 1 119 ? 23.805 15.189 -6.478 1.00 97.81 119 ALA A C 1
ATOM 935 O O . ALA A 1 119 ? 23.140 14.150 -6.468 1.00 97.81 119 ALA A O 1
ATOM 936 N N . PRO A 1 120 ? 24.969 15.291 -5.806 1.00 97.75 120 PRO A N 1
ATOM 937 C CA . PRO A 1 120 ? 25.572 14.157 -5.103 1.00 97.75 120 PRO A CA 1
ATOM 938 C C . PRO A 1 120 ? 24.642 13.474 -4.090 1.00 97.75 120 PRO A C 1
ATOM 940 O O . PRO A 1 120 ? 24.600 12.252 -4.049 1.00 97.75 120 PRO A O 1
ATOM 943 N N . SER A 1 121 ? 23.841 14.235 -3.335 1.00 97.06 121 SER A N 1
ATOM 944 C CA . SER A 1 121 ? 22.883 13.673 -2.369 1.00 97.06 121 SER A CA 1
ATOM 945 C C . SER A 1 121 ? 21.813 12.799 -3.029 1.00 97.06 121 SER A C 1
ATOM 947 O O . SER A 1 121 ? 21.524 11.715 -2.538 1.00 97.06 121 SER A O 1
ATOM 949 N N . LYS A 1 122 ? 21.289 13.218 -4.188 1.00 97.50 122 LYS A N 1
ATOM 950 C CA . LYS A 1 122 ? 20.307 12.436 -4.955 1.00 97.50 122 LYS A CA 1
ATOM 951 C C . LYS A 1 122 ? 20.904 11.161 -5.546 1.00 97.50 122 LYS A C 1
ATOM 953 O O . LYS A 1 122 ? 20.199 10.174 -5.688 1.00 97.50 122 LYS A O 1
ATOM 958 N N . LEU A 1 123 ? 22.191 11.173 -5.907 1.00 96.88 123 LEU A N 1
ATOM 959 C CA . LEU A 1 123 ? 22.871 9.971 -6.402 1.00 96.88 123 LEU A CA 1
ATOM 960 C C . LEU A 1 123 ? 23.072 8.924 -5.300 1.00 96.88 123 LEU A C 1
ATOM 962 O O . LEU A 1 123 ? 23.032 7.735 -5.600 1.00 96.88 123 LEU A O 1
ATOM 966 N N . VAL A 1 124 ? 23.281 9.353 -4.051 1.00 97.69 124 VAL A N 1
ATOM 967 C CA . VAL A 1 124 ? 23.363 8.443 -2.897 1.00 97.69 124 VAL A CA 1
ATOM 968 C C . VAL A 1 124 ? 22.011 7.777 -2.653 1.00 97.69 124 VAL A C 1
ATOM 970 O O . VAL A 1 124 ? 21.948 6.554 -2.632 1.00 97.69 124 VAL A O 1
ATOM 973 N N . GLU A 1 125 ? 20.937 8.563 -2.590 1.00 97.75 125 GLU A N 1
ATOM 974 C CA . GLU A 1 125 ? 19.570 8.049 -2.420 1.00 97.75 125 GLU A CA 1
ATOM 975 C C . GLU A 1 125 ? 19.166 7.103 -3.564 1.00 97.75 125 GLU A C 1
ATOM 977 O O . GLU A 1 125 ? 18.682 5.998 -3.330 1.00 97.75 125 GLU A O 1
ATOM 982 N N . LEU A 1 126 ? 19.443 7.486 -4.816 1.00 97.31 126 LEU A N 1
ATOM 983 C CA . LEU A 1 126 ? 19.169 6.633 -5.973 1.00 97.31 126 LEU A CA 1
ATOM 984 C C . LEU A 1 126 ? 19.935 5.307 -5.897 1.00 97.31 126 LEU A C 1
ATOM 986 O O . LEU A 1 126 ? 19.406 4.267 -6.277 1.00 97.31 126 LEU A O 1
ATOM 990 N N . LYS A 1 127 ? 21.183 5.328 -5.420 1.00 96.75 127 LYS A N 1
ATOM 991 C CA . LYS A 1 127 ? 21.974 4.107 -5.250 1.00 96.75 127 LYS A CA 1
ATOM 992 C C . LYS A 1 127 ? 21.354 3.184 -4.200 1.00 96.75 127 LYS A C 1
ATOM 994 O O . LYS A 1 127 ? 21.323 1.980 -4.430 1.00 96.75 127 LYS A O 1
ATOM 999 N N . GLU A 1 128 ? 20.877 3.728 -3.084 1.00 97.81 128 GLU A N 1
ATOM 1000 C CA . GLU A 1 128 ? 20.203 2.954 -2.033 1.00 97.81 128 GLU A CA 1
ATOM 1001 C C . GLU A 1 128 ? 18.922 2.300 -2.564 1.00 97.81 128 GLU A C 1
ATOM 1003 O O . GLU A 1 128 ? 18.736 1.099 -2.391 1.00 97.81 128 GLU A O 1
ATOM 1008 N N . GLN A 1 129 ? 18.102 3.044 -3.313 1.00 96.25 129 GLN A N 1
ATOM 1009 C CA . GLN A 1 129 ? 16.893 2.504 -3.947 1.00 96.25 129 GLN A CA 1
ATOM 1010 C C . GLN A 1 129 ? 17.206 1.419 -4.983 1.00 96.25 129 GLN A C 1
ATOM 1012 O O . GLN A 1 129 ? 16.541 0.389 -5.026 1.00 96.25 129 GLN A O 1
ATOM 1017 N N . LEU A 1 130 ? 18.225 1.624 -5.823 1.00 96.62 130 LEU A N 1
ATOM 1018 C CA . LEU A 1 130 ? 18.640 0.612 -6.796 1.00 96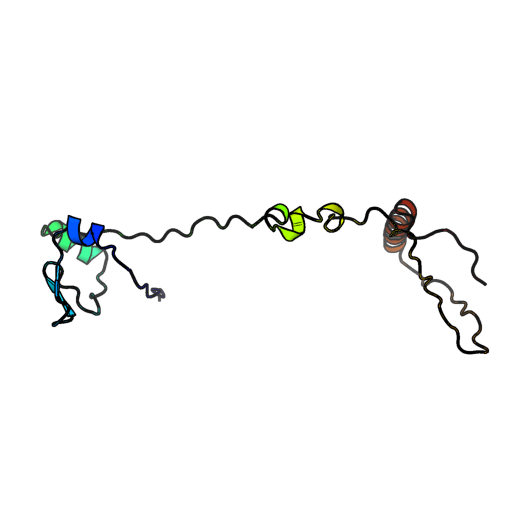.62 130 LEU A CA 1
ATOM 1019 C C . LEU A 1 130 ? 19.162 -0.656 -6.114 1.00 96.62 130 LEU A C 1
ATOM 1021 O O . LEU A 1 130 ? 18.939 -1.741 -6.640 1.00 96.62 130 LEU A O 1
ATOM 1025 N N . GLN A 1 131 ? 19.843 -0.526 -4.971 1.00 96.56 131 GLN A N 1
ATOM 1026 C CA . GLN A 1 131 ? 20.311 -1.678 -4.206 1.00 96.56 131 GLN A CA 1
ATOM 1027 C C . GLN A 1 131 ? 19.138 -2.467 -3.619 1.00 96.56 131 GLN A C 1
ATOM 1029 O O . GLN A 1 131 ? 19.101 -3.675 -3.812 1.00 96.56 131 GLN A O 1
ATOM 1034 N N . ASP A 1 132 ? 18.150 -1.799 -3.017 1.00 94.31 132 ASP A N 1
ATOM 1035 C CA . ASP A 1 132 ? 16.933 -2.460 -2.514 1.00 94.31 132 ASP A CA 1
ATOM 1036 C C . ASP A 1 132 ? 16.206 -3.235 -3.628 1.00 94.31 132 ASP A C 1
ATOM 1038 O O . ASP A 1 132 ? 15.842 -4.397 -3.463 1.00 94.31 132 ASP A O 1
ATOM 1042 N N . LEU A 1 133 ? 16.068 -2.630 -4.814 1.00 94.31 133 LEU A N 1
ATOM 1043 C CA . LEU A 1 133 ? 15.434 -3.286 -5.962 1.00 94.31 133 LEU A CA 1
ATOM 1044 C C . LEU A 1 133 ? 16.242 -4.473 -6.511 1.00 94.31 133 LEU A C 1
ATOM 1046 O O . LEU A 1 133 ? 15.646 -5.411 -7.041 1.00 94.31 133 LEU A O 1
ATOM 1050 N N . LEU A 1 134 ? 17.576 -4.422 -6.434 1.00 94.38 134 LEU A N 1
ATOM 1051 C CA . LEU A 1 134 ? 18.449 -5.540 -6.809 1.00 94.38 134 LEU A CA 1
ATOM 1052 C C . LEU A 1 134 ? 18.350 -6.676 -5.790 1.00 94.38 134 LEU A C 1
ATOM 1054 O O . LEU A 1 134 ? 18.246 -7.829 -6.191 1.00 94.38 134 LEU A O 1
ATOM 1058 N N . ASP A 1 135 ? 18.349 -6.351 -4.498 1.00 93.31 135 ASP A N 1
ATOM 1059 C CA . ASP A 1 135 ? 18.270 -7.330 -3.411 1.00 93.31 135 ASP A CA 1
ATOM 1060 C C . ASP A 1 135 ? 16.913 -8.062 -3.404 1.00 93.31 135 ASP A C 1
ATOM 1062 O O . ASP A 1 135 ? 16.839 -9.220 -3.000 1.00 93.31 135 ASP A O 1
ATOM 1066 N N . LYS A 1 136 ? 15.854 -7.406 -3.902 1.00 90.19 136 LYS A N 1
ATOM 1067 C CA . LYS A 1 136 ? 14.505 -7.971 -4.109 1.00 90.19 136 LYS A CA 1
ATOM 1068 C C . LYS A 1 136 ? 14.313 -8.662 -5.470 1.00 90.19 136 LYS A C 1
ATOM 1070 O O . LYS A 1 136 ? 13.191 -9.047 -5.802 1.00 90.19 136 LYS A O 1
ATOM 1075 N N . ASP A 1 137 ? 15.364 -8.771 -6.287 1.00 91.06 137 ASP A N 1
ATOM 1076 C CA . ASP A 1 137 ? 15.338 -9.331 -7.649 1.00 91.06 137 ASP A CA 1
ATOM 1077 C C . ASP A 1 137 ? 14.355 -8.636 -8.624 1.00 91.06 137 ASP A C 1
ATOM 1079 O O . ASP A 1 137 ? 14.044 -9.160 -9.696 1.00 91.06 137 ASP A O 1
ATOM 1083 N N . PHE A 1 138 ? 13.876 -7.427 -8.308 1.00 91.00 138 PHE A N 1
ATOM 1084 C CA . PHE A 1 138 ? 12.950 -6.677 -9.169 1.00 91.00 138 PHE A CA 1
ATOM 1085 C C . PHE A 1 138 ? 13.612 -6.122 -10.427 1.00 91.00 138 PHE A C 1
ATOM 1087 O O . PHE A 1 138 ? 12.952 -5.921 -11.451 1.00 91.00 138 PHE A O 1
ATOM 1094 N N . ILE A 1 139 ? 14.914 -5.855 -10.356 1.00 94.50 139 ILE A N 1
ATOM 1095 C CA . ILE A 1 139 ? 15.718 -5.390 -11.482 1.00 94.50 139 ILE A CA 1
ATOM 1096 C C . ILE A 1 139 ? 16.983 -6.229 -11.606 1.00 94.50 139 ILE A C 1
ATOM 1098 O O . ILE A 1 139 ? 17.439 -6.861 -10.661 1.00 94.50 139 ILE A O 1
ATOM 1102 N N . ARG A 1 140 ? 17.594 -6.192 -12.790 1.00 95.38 140 ARG A N 1
ATOM 1103 C CA . ARG A 1 140 ? 18.901 -6.799 -13.043 1.00 95.38 140 ARG A CA 1
ATOM 1104 C C . ARG A 1 140 ? 19.717 -5.935 -14.000 1.00 95.38 140 ARG A C 1
ATOM 1106 O O . ARG A 1 140 ? 19.127 -5.236 -14.832 1.00 95.38 140 ARG A O 1
ATOM 1113 N N . PRO A 1 141 ? 21.056 -5.991 -13.939 1.00 96.19 141 PRO A N 1
ATOM 1114 C CA . PRO A 1 141 ? 21.898 -5.377 -14.956 1.00 96.19 141 PRO A CA 1
ATOM 1115 C C . PRO A 1 141 ? 21.511 -5.871 -16.355 1.00 96.19 141 PRO A C 1
ATOM 1117 O O . PRO A 1 141 ? 21.253 -7.057 -16.562 1.00 96.19 141 PRO A O 1
ATOM 1120 N N . SER A 1 142 ? 21.464 -4.957 -17.319 1.00 95.56 142 SER A N 1
ATOM 1121 C CA . SER A 1 142 ? 21.111 -5.263 -18.705 1.00 95.56 142 SER A CA 1
ATOM 1122 C C . SER A 1 142 ? 21.961 -4.455 -19.680 1.00 95.56 142 SER A C 1
ATOM 1124 O O . SER A 1 142 ? 22.557 -3.439 -19.319 1.00 95.56 142 SER A O 1
ATOM 1126 N N . VAL A 1 143 ? 22.021 -4.934 -20.921 1.00 94.38 143 VAL A N 1
ATOM 1127 C CA . VAL A 1 143 ? 22.654 -4.245 -22.048 1.00 94.38 143 VAL A CA 1
ATOM 1128 C C . VAL A 1 143 ? 21.571 -4.026 -23.098 1.00 94.38 143 VAL A C 1
ATOM 1130 O O . VAL A 1 143 ? 21.317 -4.897 -23.927 1.00 94.38 143 VAL A O 1
ATOM 1133 N N . SER A 1 144 ? 20.884 -2.889 -23.003 1.00 90.31 144 SER A N 1
ATOM 1134 C CA . SER A 1 144 ? 19.838 -2.498 -23.953 1.00 90.31 144 SER A CA 1
ATOM 1135 C C . SER A 1 144 ? 20.444 -1.763 -25.162 1.00 90.31 144 SER A C 1
ATOM 1137 O O . SER A 1 144 ? 21.379 -0.982 -24.959 1.00 90.31 144 SER A O 1
ATOM 1139 N N . PRO A 1 145 ? 19.951 -2.022 -26.390 1.00 83.94 145 PRO A N 1
ATOM 1140 C CA . PRO A 1 145 ? 20.453 -1.423 -27.631 1.00 83.94 145 PRO A CA 1
ATOM 1141 C C . PRO A 1 145 ? 20.083 0.054 -27.806 1.00 83.94 145 PRO A C 1
ATOM 1143 O O . PRO A 1 145 ? 19.075 0.503 -27.212 1.00 83.94 145 PRO A O 1
#